Protein AF-X0RJV3-F1 (afdb_monomer_lite)

Secondary structure (DSSP, 8-state):
--HHHHHHHHHHHTGGGT--HHHHHHHHHHHHHHHHHHHHHHS-EEETTTEEE-

Foldseek 3Di:
DDLLVVLVVVCVVCVVVVQDSVNSSVVSVVVVVVVVVCCVPVVWDDDPPPGIHD

pLDDT: mean 96.51, std 2.06, range [86.81, 98.44]

Sequence (54 aa):
MTKADLIDAVNKSTAKYDVSKVATEAIVDATFGQIAKAIKQKKRFQVPGFGTFT

Radius of gyration: 12.84 Å; chains: 1; bounding box: 27×22×32 Å

InterPro domains:
  IPR000119 Histone-like DNA-binding protein [PF00216] (1-54)
  IPR010992 Integration host factor (IHF)-like DNA-binding domain superfamily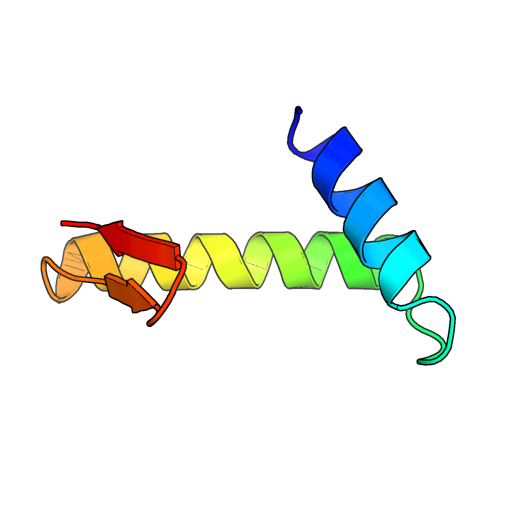 [G3DSA:4.10.520.10] (1-54)
  IPR010992 Integration host factor (IHF)-like DNA-binding domain superfamily [SSF47729] (1-54)

Organism: NCBI:txid412755

Structure (mmCIF, N/CA/C/O backbone):
data_AF-X0RJV3-F1
#
_entry.id   AF-X0RJV3-F1
#
loop_
_atom_site.group_PDB
_atom_site.id
_atom_site.type_symbol
_atom_site.label_atom_id
_atom_site.label_alt_id
_atom_site.label_comp_id
_atom_site.label_asym_id
_atom_site.label_entity_id
_atom_site.label_se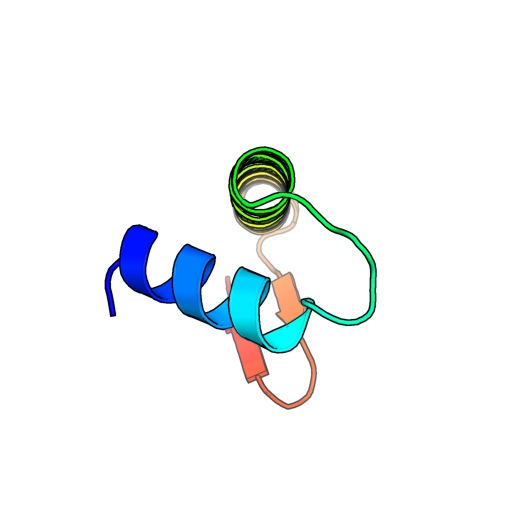q_id
_atom_site.pdbx_PDB_ins_code
_atom_site.Cartn_x
_atom_site.Cartn_y
_atom_site.Cartn_z
_atom_site.occupancy
_atom_site.B_iso_or_equiv
_atom_site.auth_seq_id
_atom_site.auth_comp_id
_atom_site.auth_asym_id
_atom_site.auth_atom_id
_atom_site.pdbx_PDB_model_num
ATOM 1 N N . MET A 1 1 ? 10.245 -1.930 4.458 1.00 86.81 1 MET A N 1
ATOM 2 C CA . MET A 1 1 ? 9.483 -1.590 3.245 1.00 86.81 1 MET A CA 1
ATOM 3 C C . MET A 1 1 ? 8.779 -0.270 3.491 1.00 86.81 1 MET A C 1
ATOM 5 O O . MET A 1 1 ? 7.958 -0.185 4.396 1.00 86.81 1 MET A O 1
ATOM 9 N N . THR A 1 2 ? 9.161 0.762 2.756 1.00 97.31 2 THR A N 1
ATOM 10 C CA . THR A 1 2 ? 8.489 2.061 2.690 1.00 97.31 2 THR A CA 1
ATOM 11 C C . THR A 1 2 ? 7.349 2.018 1.662 1.00 97.31 2 THR A C 1
ATOM 13 O O . THR A 1 2 ? 7.210 1.043 0.92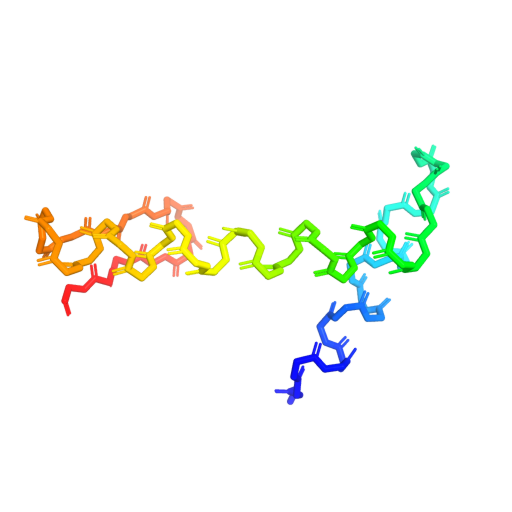2 1.00 97.31 2 THR A O 1
ATOM 16 N N . LYS A 1 3 ? 6.538 3.082 1.568 1.00 94.88 3 LYS A N 1
ATOM 17 C CA . LYS A 1 3 ? 5.536 3.218 0.492 1.00 94.88 3 LYS A CA 1
ATOM 18 C C . LYS A 1 3 ? 6.188 3.137 -0.896 1.00 94.88 3 LYS A C 1
ATOM 20 O O . LYS A 1 3 ? 5.641 2.486 -1.781 1.00 94.88 3 LYS A O 1
ATOM 25 N N . ALA A 1 4 ? 7.353 3.763 -1.072 1.00 96.75 4 ALA A N 1
ATOM 26 C CA . ALA A 1 4 ? 8.091 3.724 -2.332 1.00 96.75 4 ALA A CA 1
ATOM 27 C C . ALA A 1 4 ? 8.535 2.293 -2.678 1.00 96.75 4 ALA A C 1
ATOM 29 O O . ALA A 1 4 ? 8.284 1.837 -3.792 1.00 96.75 4 ALA A O 1
ATOM 30 N N . ASP A 1 5 ? 9.072 1.554 -1.698 1.00 97.81 5 ASP A N 1
ATOM 31 C CA . ASP A 1 5 ? 9.457 0.147 -1.886 1.00 97.81 5 ASP A CA 1
ATOM 32 C C . ASP A 1 5 ? 8.256 -0.713 -2.320 1.00 97.81 5 ASP A C 1
ATOM 34 O O . ASP A 1 5 ? 8.391 -1.591 -3.174 1.00 97.81 5 ASP A O 1
ATOM 38 N N . LEU A 1 6 ? 7.069 -0.457 -1.752 1.00 97.50 6 LEU A N 1
ATOM 39 C CA . LEU A 1 6 ? 5.838 -1.156 -2.122 1.00 97.50 6 LEU A CA 1
ATOM 40 C C . LEU A 1 6 ? 5.389 -0.812 -3.548 1.00 97.50 6 LEU A C 1
ATOM 42 O O . LEU A 1 6 ? 5.040 -1.718 -4.299 1.00 97.50 6 LEU A O 1
ATOM 46 N N . ILE A 1 7 ? 5.414 0.466 -3.938 1.00 97.38 7 ILE A N 1
ATOM 47 C CA . ILE A 1 7 ? 5.070 0.893 -5.305 1.00 97.38 7 ILE A CA 1
ATOM 48 C C . ILE A 1 7 ? 5.991 0.210 -6.316 1.00 97.38 7 ILE A C 1
ATOM 50 O O . ILE A 1 7 ? 5.510 -0.332 -7.310 1.00 97.38 7 ILE A O 1
ATOM 54 N N . ASP A 1 8 ? 7.296 0.175 -6.044 1.00 97.25 8 ASP A N 1
ATOM 55 C CA . ASP A 1 8 ? 8.262 -0.489 -6.917 1.00 97.25 8 ASP A CA 1
ATOM 56 C C . ASP A 1 8 ? 8.017 -2.000 -7.004 1.00 97.25 8 ASP A C 1
ATOM 58 O O . ASP A 1 8 ? 8.071 -2.576 -8.093 1.00 97.25 8 ASP A O 1
ATOM 62 N N . ALA A 1 9 ? 7.704 -2.654 -5.883 1.00 97.81 9 ALA A N 1
ATOM 63 C CA . ALA A 1 9 ? 7.373 -4.077 -5.864 1.00 97.81 9 ALA A CA 1
ATOM 64 C C . ALA A 1 9 ? 6.085 -4.388 -6.647 1.00 97.81 9 ALA A C 1
ATOM 66 O O . ALA A 1 9 ? 6.045 -5.353 -7.418 1.00 97.81 9 ALA A O 1
ATOM 67 N N . VAL A 1 10 ? 5.045 -3.562 -6.495 1.00 97.12 10 VAL A N 1
ATOM 68 C CA . VAL A 1 10 ? 3.771 -3.716 -7.213 1.00 97.12 10 VAL A CA 1
ATOM 69 C C . VAL A 1 10 ? 3.958 -3.451 -8.704 1.00 97.12 10 VAL A C 1
ATOM 71 O O . VAL A 1 10 ? 3.500 -4.259 -9.510 1.00 97.12 10 VAL A O 1
ATOM 74 N N . ASN A 1 11 ? 4.664 -2.384 -9.091 1.00 96.94 11 ASN A N 1
ATOM 75 C CA . ASN A 1 11 ? 4.899 -2.059 -10.500 1.00 96.94 11 ASN A CA 1
ATOM 76 C C . ASN A 1 11 ? 5.677 -3.182 -11.204 1.00 96.94 11 ASN A C 1
ATOM 78 O O . ASN A 1 11 ? 5.269 -3.645 -12.266 1.00 96.94 11 ASN A O 1
ATOM 82 N N . LYS A 1 12 ? 6.719 -3.726 -10.557 1.00 96.62 12 LYS A N 1
ATOM 83 C CA . LYS A 1 12 ? 7.446 -4.907 -11.059 1.00 96.62 12 LYS A CA 1
ATOM 84 C C . LYS A 1 12 ? 6.539 -6.130 -11.203 1.00 96.62 12 LYS A C 1
ATOM 86 O O . LYS A 1 12 ? 6.570 -6.804 -12.228 1.00 96.62 12 LYS A O 1
ATOM 91 N N . SER A 1 13 ? 5.699 -6.400 -10.205 1.00 96.38 13 SER A N 1
ATOM 92 C CA . SER A 1 13 ? 4.782 -7.553 -10.209 1.00 96.38 13 SER A CA 1
ATOM 93 C C . SER A 1 13 ? 3.645 -7.419 -11.230 1.00 96.38 13 SER A C 1
ATOM 95 O O . SER A 1 13 ? 3.021 -8.410 -11.610 1.00 96.38 13 SER A O 1
ATOM 97 N N . THR A 1 14 ? 3.373 -6.195 -11.680 1.00 95.00 14 THR A N 1
ATOM 98 C CA . THR A 1 14 ? 2.316 -5.865 -12.641 1.00 95.00 14 THR A CA 1
ATOM 99 C C . THR A 1 14 ? 2.856 -5.475 -14.015 1.00 95.00 14 THR A C 1
ATOM 101 O O . THR A 1 14 ? 2.071 -5.093 -14.876 1.00 95.00 14 THR A O 1
ATOM 104 N N . ALA A 1 15 ? 4.155 -5.667 -14.273 1.00 91.94 15 ALA A N 1
ATOM 105 C CA . ALA A 1 15 ? 4.806 -5.298 -15.533 1.00 91.94 15 ALA A CA 1
ATOM 106 C C . ALA A 1 15 ? 4.124 -5.894 -16.780 1.00 91.94 15 ALA A C 1
ATOM 108 O O . ALA A 1 15 ? 4.125 -5.284 -17.843 1.00 91.94 15 ALA A O 1
ATOM 109 N N . LYS A 1 16 ? 3.481 -7.061 -16.646 1.00 94.88 16 LYS A N 1
ATOM 110 C CA . LYS A 1 16 ? 2.729 -7.716 -17.731 1.00 94.88 16 LYS A CA 1
ATOM 111 C C . LYS A 1 16 ? 1.399 -7.043 -18.099 1.00 94.88 16 LYS A C 1
ATOM 113 O O . LYS A 1 16 ? 0.791 -7.435 -19.087 1.00 94.88 16 LYS A O 1
ATOM 118 N N . TYR A 1 17 ? 0.917 -6.104 -17.288 1.00 92.88 17 TYR A N 1
ATOM 119 C CA . TYR A 1 17 ? -0.376 -5.436 -17.469 1.00 92.88 17 TYR A CA 1
ATOM 120 C C . TYR A 1 17 ? -0.248 -4.026 -18.064 1.00 92.88 17 TYR A C 1
ATOM 122 O O . TYR A 1 17 ? -1.232 -3.295 -18.068 1.00 92.88 17 TYR A O 1
ATOM 130 N N . ASP A 1 18 ? 0.946 -3.641 -18.530 1.00 91.38 18 ASP A N 1
ATOM 131 C CA . ASP A 1 18 ? 1.231 -2.323 -19.120 1.00 91.38 18 ASP A CA 1
ATOM 132 C C . ASP A 1 18 ? 0.793 -1.140 -18.228 1.00 91.38 18 ASP A C 1
ATOM 134 O O . ASP A 1 18 ? 0.230 -0.137 -18.666 1.00 91.38 18 ASP A O 1
ATOM 138 N N . VAL A 1 19 ? 1.019 -1.276 -16.916 1.00 93.75 19 VAL A N 1
ATOM 139 C CA . VAL A 1 19 ? 0.706 -0.235 -15.931 1.00 93.75 19 VAL A CA 1
ATOM 140 C C . VAL A 1 19 ? 1.954 0.602 -15.670 1.00 93.75 19 VAL A C 1
ATOM 142 O O . VAL A 1 19 ? 2.966 0.108 -15.166 1.00 93.75 19 VAL A O 1
ATOM 145 N N . SER A 1 20 ? 1.878 1.902 -15.959 1.00 95.69 20 SER A N 1
ATOM 146 C CA . SER A 1 20 ? 2.977 2.828 -15.674 1.00 95.69 20 SER A CA 1
ATOM 147 C C . SER A 1 20 ? 3.240 2.963 -14.166 1.00 95.69 20 SER A C 1
ATOM 149 O O . SER A 1 20 ? 2.355 2.758 -13.327 1.00 95.69 20 SER A O 1
ATOM 151 N N . LYS A 1 21 ? 4.462 3.360 -13.792 1.00 95.25 21 LYS A N 1
ATOM 152 C CA . LYS A 1 21 ? 4.816 3.590 -12.381 1.00 95.25 21 LYS A CA 1
ATOM 153 C C . LYS A 1 21 ? 3.953 4.683 -11.737 1.00 95.25 21 LYS A C 1
ATOM 155 O O . LYS A 1 21 ? 3.517 4.517 -10.603 1.00 95.25 21 LYS A O 1
ATOM 160 N N . VAL A 1 22 ? 3.626 5.735 -12.491 1.00 96.75 22 VAL A N 1
ATOM 161 C CA . VAL A 1 22 ? 2.726 6.818 -12.050 1.00 96.75 22 VAL A CA 1
ATOM 162 C C . VAL A 1 22 ? 1.315 6.289 -11.783 1.00 96.75 22 VAL A C 1
ATOM 164 O O . VAL A 1 22 ? 0.723 6.590 -10.749 1.00 96.75 22 VAL A O 1
ATOM 167 N N . ALA A 1 23 ? 0.782 5.447 -12.675 1.00 96.94 23 ALA A N 1
ATOM 168 C CA . ALA A 1 23 ? -0.516 4.814 -12.451 1.00 96.94 23 ALA A CA 1
ATOM 169 C C . ALA A 1 23 ? -0.481 3.870 -11.239 1.00 96.94 23 ALA A C 1
ATOM 171 O O . ALA A 1 23 ? -1.423 3.841 -10.452 1.00 96.94 23 ALA A O 1
ATOM 172 N N . THR A 1 24 ? 0.623 3.144 -11.047 1.00 97.25 24 THR A N 1
ATOM 173 C CA . THR A 1 24 ? 0.801 2.251 -9.893 1.00 97.25 24 THR A CA 1
ATOM 174 C C . THR A 1 24 ? 0.769 3.021 -8.576 1.00 97.25 24 THR A C 1
ATOM 176 O O . THR A 1 24 ? 0.087 2.600 -7.646 1.00 97.25 24 THR A O 1
ATOM 179 N N . GLU A 1 25 ? 1.455 4.162 -8.495 1.00 97.81 25 GLU A N 1
ATOM 180 C CA . GLU A 1 25 ? 1.413 5.039 -7.321 1.00 97.81 25 GLU A CA 1
ATOM 181 C C . GLU A 1 25 ? -0.020 5.479 -6.996 1.00 97.81 25 GLU A C 1
ATOM 183 O O . GLU A 1 25 ? -0.485 5.278 -5.872 1.00 97.81 25 GLU A O 1
ATOM 188 N N . ALA A 1 26 ? -0.754 5.976 -7.997 1.00 97.81 26 ALA A N 1
ATOM 189 C CA . ALA A 1 26 ? -2.141 6.403 -7.825 1.00 97.81 26 ALA A CA 1
ATOM 190 C C . ALA A 1 26 ? -3.063 5.254 -7.373 1.00 97.81 26 ALA A C 1
ATOM 192 O O . ALA A 1 26 ? -3.923 5.446 -6.511 1.00 97.81 26 ALA A O 1
ATOM 193 N N . ILE A 1 27 ? -2.876 4.047 -7.919 1.00 97.50 27 ILE A N 1
ATOM 194 C CA . ILE A 1 27 ? -3.645 2.852 -7.541 1.00 97.50 27 ILE A CA 1
ATOM 195 C C . ILE A 1 27 ? -3.355 2.450 -6.092 1.00 97.50 27 ILE A C 1
ATOM 197 O O . ILE A 1 27 ? -4.288 2.164 -5.335 1.00 97.50 27 ILE A O 1
ATOM 201 N N . VAL A 1 28 ? -2.082 2.436 -5.685 1.00 97.69 28 VAL A N 1
ATOM 202 C CA . VAL A 1 28 ? -1.681 2.106 -4.310 1.00 97.69 28 VAL A CA 1
ATOM 203 C C . VAL A 1 28 ? -2.278 3.118 -3.328 1.00 97.69 28 VAL A C 1
ATOM 205 O O . VAL A 1 28 ? -2.883 2.716 -2.331 1.00 97.69 28 VAL A O 1
ATOM 208 N N . ASP A 1 29 ? -2.204 4.412 -3.638 1.00 97.75 29 ASP A N 1
ATOM 209 C CA . ASP A 1 29 ? -2.787 5.466 -2.803 1.00 97.75 29 ASP A CA 1
ATOM 210 C C . ASP A 1 29 ? -4.304 5.371 -2.686 1.00 97.75 29 ASP A C 1
ATOM 212 O O . ASP A 1 29 ? -4.852 5.438 -1.581 1.00 97.75 29 ASP A O 1
ATOM 216 N N . ALA A 1 30 ? -4.996 5.148 -3.804 1.00 98.44 30 ALA A N 1
ATOM 217 C CA . ALA A 1 30 ? -6.437 4.939 -3.797 1.00 98.44 30 ALA A CA 1
ATOM 218 C C . ALA A 1 30 ? -6.820 3.715 -2.950 1.00 98.44 30 ALA A C 1
ATOM 220 O O . ALA A 1 30 ? -7.772 3.780 -2.168 1.00 98.44 30 ALA A O 1
ATOM 221 N N . THR A 1 31 ? -6.053 2.627 -3.054 1.00 97.94 31 THR A N 1
ATOM 222 C CA . THR A 1 31 ? -6.286 1.386 -2.305 1.00 97.94 31 THR A CA 1
ATOM 223 C C . THR A 1 31 ? -6.194 1.627 -0.800 1.00 97.94 31 THR A C 1
ATOM 225 O O . THR A 1 31 ? -7.162 1.373 -0.079 1.00 97.94 31 THR A O 1
ATOM 228 N N . PHE A 1 32 ? -5.084 2.190 -0.309 1.00 97.25 32 PHE A N 1
ATOM 229 C CA . PHE A 1 32 ? -4.940 2.493 1.119 1.00 97.25 32 PHE A CA 1
ATOM 230 C C . PHE A 1 32 ? -5.946 3.543 1.597 1.00 97.25 32 PHE A C 1
ATOM 232 O O . PHE A 1 32 ? -6.478 3.421 2.702 1.00 97.25 32 PHE A O 1
ATOM 239 N N . GLY A 1 33 ? -6.279 4.527 0.759 1.00 97.94 33 GLY A N 1
ATOM 240 C CA . GLY A 1 33 ? -7.310 5.516 1.061 1.00 97.94 33 GLY A CA 1
ATOM 241 C C . GLY A 1 33 ? -8.689 4.889 1.292 1.00 97.94 33 GLY A C 1
ATOM 242 O O . GLY A 1 33 ? -9.391 5.268 2.234 1.00 97.94 33 GLY A O 1
ATOM 243 N N . GLN A 1 34 ? -9.087 3.905 0.480 1.00 98.25 34 GLN A N 1
ATOM 244 C CA . GLN A 1 34 ? -10.357 3.194 0.667 1.00 98.25 34 GLN A CA 1
ATOM 245 C C . GLN A 1 34 ? -10.332 2.267 1.883 1.00 98.25 34 GLN A C 1
ATOM 247 O O . GLN A 1 34 ? -11.310 2.225 2.630 1.00 98.25 34 GLN A O 1
ATOM 252 N N . ILE A 1 35 ? -9.210 1.589 2.138 1.00 97.88 35 ILE A N 1
ATOM 253 C CA . ILE A 1 35 ? -9.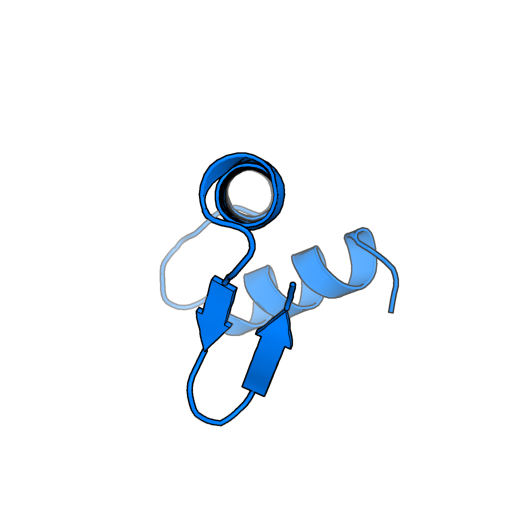027 0.767 3.343 1.00 97.88 35 ILE A CA 1
ATOM 254 C C . ILE A 1 35 ? -9.172 1.629 4.603 1.00 97.88 35 ILE A C 1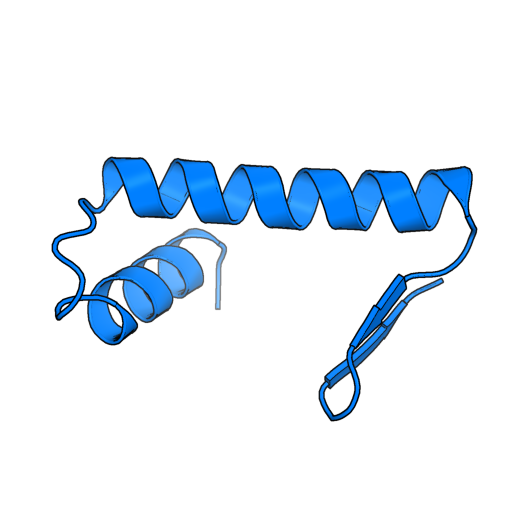
ATOM 256 O O . ILE A 1 35 ? -9.955 1.295 5.493 1.00 97.88 35 ILE A O 1
ATOM 260 N N . ALA A 1 36 ? -8.500 2.783 4.655 1.00 97.69 36 ALA A N 1
ATOM 261 C CA . ALA A 1 36 ? -8.591 3.714 5.778 1.00 97.69 36 ALA A CA 1
ATOM 262 C C . ALA A 1 36 ? -10.027 4.221 5.996 1.00 97.69 36 ALA A C 1
ATOM 264 O O . ALA A 1 36 ? -10.507 4.276 7.132 1.00 97.69 36 ALA A O 1
ATOM 265 N N . LYS A 1 37 ? -10.752 4.547 4.915 1.00 97.94 37 LYS A N 1
ATOM 266 C CA . LYS A 1 37 ? -12.174 4.923 4.989 1.00 97.94 37 LYS A CA 1
ATOM 267 C C . LYS A 1 37 ? -13.035 3.784 5.532 1.00 97.94 37 LYS A C 1
ATOM 269 O O . LYS A 1 37 ? -13.865 4.034 6.405 1.00 97.94 37 LYS A O 1
ATOM 274 N N . ALA A 1 38 ? -12.828 2.555 5.060 1.00 97.88 38 ALA A N 1
ATOM 275 C CA . ALA A 1 38 ? -13.566 1.383 5.521 1.00 97.88 38 ALA A CA 1
ATOM 276 C C . ALA A 1 38 ? -13.343 1.126 7.017 1.00 97.88 38 ALA A C 1
ATOM 278 O O . ALA A 1 38 ? -14.312 0.947 7.748 1.00 97.88 38 ALA A O 1
ATOM 279 N N . ILE A 1 39 ? -12.101 1.209 7.498 1.00 97.81 39 ILE A N 1
ATOM 280 C CA . ILE A 1 39 ? -11.790 1.084 8.928 1.00 97.81 39 ILE A CA 1
ATOM 281 C C . ILE A 1 39 ? -12.475 2.207 9.719 1.00 97.81 39 ILE A C 1
ATOM 283 O O . ILE A 1 39 ? -13.198 1.946 10.678 1.00 97.81 39 ILE A O 1
ATOM 287 N N . LYS A 1 40 ? -12.362 3.466 9.276 1.00 97.69 40 LYS A N 1
ATOM 288 C CA . LYS A 1 40 ? -12.975 4.604 9.979 1.00 97.69 40 LYS A CA 1
ATOM 289 C C . LYS A 1 40 ? -14.501 4.484 10.090 1.00 97.69 40 LYS A C 1
ATOM 291 O O . LYS A 1 40 ? -15.051 4.734 11.168 1.00 97.69 40 LYS A O 1
ATOM 296 N N . GLN A 1 41 ? -15.168 4.140 8.985 1.00 97.44 41 GLN A N 1
ATOM 297 C CA . GLN A 1 41 ? -16.630 4.143 8.857 1.00 97.44 41 GLN A CA 1
ATOM 298 C C . GLN A 1 41 ? -17.274 2.836 9.321 1.00 97.44 41 GLN A C 1
ATOM 300 O O . GLN A 1 41 ? -18.264 2.864 10.042 1.00 97.44 41 GLN A O 1
ATOM 305 N N . LYS A 1 42 ? -16.714 1.695 8.912 1.00 95.69 42 LYS A N 1
ATOM 306 C CA . LYS A 1 42 ? -17.272 0.357 9.157 1.00 95.69 42 LYS A CA 1
ATOM 307 C C . LYS A 1 42 ? -16.597 -0.371 10.317 1.00 95.69 42 LYS A C 1
ATOM 309 O O . LYS A 1 42 ? -16.991 -1.489 10.627 1.00 95.69 42 LYS A O 1
ATOM 314 N N . LYS A 1 43 ? -15.580 0.241 10.939 1.00 97.00 43 LYS A N 1
ATOM 315 C CA . LYS A 1 43 ? -14.803 -0.313 12.065 1.00 97.00 43 LYS A CA 1
ATOM 316 C C . LYS A 1 43 ? -14.099 -1.631 11.751 1.00 97.00 43 LYS A C 1
ATOM 318 O O . LYS A 1 43 ? -13.678 -2.331 12.663 1.00 97.00 43 LYS A O 1
ATOM 323 N N . ARG A 1 44 ? -14.016 -1.999 10.466 1.00 95.75 44 ARG A N 1
ATOM 324 C CA . ARG A 1 44 ? -13.429 -3.260 10.020 1.00 95.75 44 ARG A CA 1
ATOM 325 C C . ARG A 1 44 ? -13.108 -3.247 8.527 1.00 95.75 44 ARG A C 1
ATOM 327 O O . ARG A 1 44 ? -13.934 -2.846 7.706 1.00 95.75 44 ARG A O 1
ATOM 334 N N . PHE A 1 45 ? -11.942 -3.774 8.182 1.00 97.94 45 PHE A N 1
ATOM 335 C CA . PHE A 1 45 ? -11.544 -4.184 6.838 1.00 97.94 45 PHE A CA 1
ATOM 336 C C . PHE A 1 45 ? -10.872 -5.559 6.924 1.00 97.94 45 PHE A C 1
ATOM 338 O O . PHE A 1 45 ? -10.051 -5.787 7.808 1.00 97.94 45 PHE A O 1
ATOM 345 N N . GLN A 1 46 ? -11.228 -6.494 6.044 1.00 97.62 46 GLN A N 1
ATOM 346 C CA . GLN A 1 46 ? -10.731 -7.870 6.102 1.00 97.62 46 GLN A CA 1
ATOM 347 C C . GLN A 1 46 ? -10.303 -8.356 4.721 1.00 97.62 46 GLN A C 1
ATOM 349 O O . GLN A 1 46 ? -11.044 -8.213 3.751 1.00 97.62 46 GLN A O 1
ATOM 354 N N . VAL A 1 47 ? -9.132 -8.992 4.672 1.00 97.56 47 VAL A N 1
ATOM 355 C CA . VAL A 1 47 ? -8.597 -9.681 3.496 1.00 97.56 47 VAL A CA 1
ATOM 356 C C . VAL A 1 47 ? -8.213 -11.102 3.915 1.00 97.56 47 VAL A C 1
ATOM 358 O O . VAL A 1 47 ? -7.274 -11.271 4.702 1.00 97.56 47 VAL A O 1
ATOM 361 N N . PRO A 1 48 ? -8.934 -12.135 3.439 1.00 96.69 48 PRO A N 1
ATOM 362 C CA . PRO A 1 48 ? -8.595 -13.528 3.719 1.00 96.69 48 PRO A CA 1
ATOM 363 C C . PRO A 1 48 ? -7.138 -13.846 3.360 1.00 96.69 48 PRO A C 1
ATOM 365 O O . PRO A 1 48 ? -6.654 -13.438 2.309 1.00 96.69 48 PRO A O 1
ATOM 368 N N . GLY A 1 49 ? -6.434 -14.551 4.248 1.00 97.00 49 GLY A N 1
ATOM 369 C CA . GLY A 1 49 ? -5.019 -14.899 4.061 1.00 97.00 49 GLY A CA 1
ATOM 370 C C . GLY A 1 49 ? -4.019 -13.762 4.310 1.00 97.00 49 GLY A C 1
ATOM 371 O O . GLY A 1 49 ? -2.821 -14.015 4.282 1.00 97.00 49 GLY A O 1
ATOM 372 N N . PHE A 1 50 ? -4.480 -12.538 4.589 1.00 96.50 50 PHE A N 1
ATOM 373 C CA . PHE A 1 50 ? -3.617 -11.402 4.927 1.00 96.50 50 PHE A CA 1
ATOM 374 C C . PHE A 1 50 ? -3.895 -10.873 6.336 1.00 96.50 50 PHE A C 1
ATOM 376 O O . PHE A 1 50 ? -2.994 -10.833 7.167 1.00 96.50 50 PHE A O 1
ATOM 383 N N . GLY A 1 51 ? -5.144 -10.507 6.640 1.00 97.31 51 GLY A N 1
ATOM 384 C CA . GLY A 1 51 ? -5.483 -10.012 7.971 1.00 97.31 51 GLY A CA 1
ATOM 385 C C . GLY A 1 51 ? -6.836 -9.320 8.082 1.00 97.31 51 GLY A C 1
ATOM 386 O O . GLY A 1 51 ? -7.549 -9.104 7.100 1.00 97.31 51 GLY A O 1
ATOM 387 N N . THR A 1 52 ? -7.177 -8.970 9.322 1.00 97.38 52 THR A N 1
ATOM 388 C CA . THR A 1 52 ? -8.318 -8.117 9.671 1.00 97.38 52 THR A CA 1
ATOM 389 C C . THR A 1 52 ? -7.794 -6.878 10.386 1.00 97.38 52 THR A C 1
ATOM 391 O O . THR A 1 52 ? -6.982 -6.995 11.298 1.00 97.38 52 THR A O 1
ATOM 394 N N . PHE A 1 53 ? -8.269 -5.708 9.974 1.00 97.12 53 PHE A N 1
ATOM 395 C CA . PHE A 1 53 ? -7.894 -4.401 10.504 1.00 97.12 53 PHE A CA 1
ATOM 396 C C . PHE A 1 53 ? -9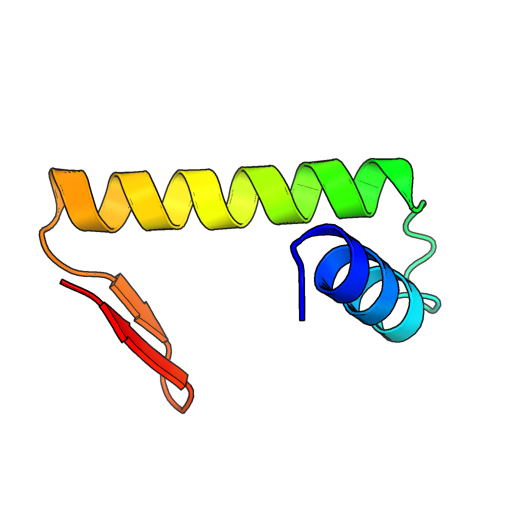.148 -3.719 11.051 1.00 97.12 53 PHE A C 1
ATOM 398 O O . PHE A 1 53 ? -10.179 -3.711 10.372 1.00 97.12 53 PHE A O 1
ATOM 405 N N . THR A 1 54 ? -9.072 -3.170 12.260 1.00 93.06 54 THR A N 1
ATOM 406 C CA . THR A 1 54 ? -10.192 -2.560 13.000 1.00 93.06 54 THR A CA 1
ATOM 407 C C . THR A 1 54 ? -9.763 -1.265 13.654 1.00 93.06 54 THR A C 1
ATOM 409 O O . THR A 1 54 ? -8.624 -1.258 14.170 1.00 93.06 54 THR A O 1
#